Protein AF-A0A9D7HD18-F1 (afdb_monomer_lite)

Sequence (117 aa):
MRRRDPARAAVVLQGEADALTALQQNGYADAAALDRRVVVDHASAQVATEYRFSVGELARLGSARAEPGGVLRQGFVGDLQNWDNGRRVFAASARAPAPRPGIDRRRIACFNKPCAA

pLDDT: mean 73.99, std 19.49, range [31.58, 93.38]

Foldseek 3Di:
DDPPDPPDPVVVVVVQVVVQLVLCLQQLVVKDWDDKDWDQDPVVRDIDIDTDIDSPDRDWDAQDDDPPPPPDDSVVSRQPDQDDGRDRGPRVPPDRDDRDPPPPPVVVPPPDDDDDD

Radius of gyration: 23.57 Å; chains: 1; bounding box: 50×33×76 Å

Structure (mmCIF, N/CA/C/O backbone):
data_AF-A0A9D7HD18-F1
#
_entry.id   AF-A0A9D7HD18-F1
#
loop_
_atom_site.group_PDB
_atom_site.id
_atom_site.type_symbol
_atom_site.label_atom_id
_atom_site.label_alt_id
_atom_site.label_comp_id
_atom_site.label_asym_id
_atom_site.label_entity_id
_atom_site.label_seq_id
_atom_site.pdbx_PDB_ins_code
_atom_site.Cartn_x
_atom_site.Cartn_y
_atom_site.Cartn_z
_atom_site.occupancy
_atom_site.B_iso_or_equiv
_atom_site.auth_seq_id
_atom_site.auth_comp_id
_atom_site.auth_asym_id
_atom_site.auth_atom_id
_atom_site.pdbx_PDB_model_num
ATOM 1 N N . MET A 1 1 ? 2.219 6.392 -14.554 1.00 54.03 1 MET A N 1
ATOM 2 C CA . MET A 1 1 ? 3.286 6.163 -15.557 1.00 54.03 1 MET A CA 1
ATOM 3 C C . MET A 1 1 ? 2.652 6.089 -16.936 1.00 54.03 1 MET A C 1
ATOM 5 O O . MET A 1 1 ? 1.722 5.304 -17.092 1.00 54.03 1 MET A O 1
ATOM 9 N N . ARG A 1 2 ? 3.092 6.889 -17.916 1.00 64.44 2 ARG A N 1
ATOM 10 C CA . ARG A 1 2 ? 2.715 6.661 -19.319 1.00 64.44 2 ARG A CA 1
ATOM 11 C C . ARG A 1 2 ? 3.757 5.774 -19.993 1.00 64.44 2 ARG A C 1
ATOM 13 O O . ARG A 1 2 ? 4.936 5.786 -19.651 1.00 64.44 2 ARG A O 1
ATOM 20 N N . ARG A 1 3 ? 3.310 4.984 -20.969 1.00 64.06 3 ARG A N 1
ATOM 21 C CA . ARG A 1 3 ? 4.203 4.176 -21.805 1.00 64.06 3 ARG A CA 1
ATOM 22 C C . ARG A 1 3 ? 5.174 5.123 -22.527 1.00 64.06 3 ARG A C 1
ATOM 24 O O . ARG A 1 3 ? 4.698 6.030 -23.204 1.00 64.06 3 ARG A O 1
ATOM 31 N N . ARG A 1 4 ? 6.487 4.863 -22.419 1.00 69.94 4 ARG A N 1
ATOM 32 C CA . ARG A 1 4 ? 7.621 5.647 -22.975 1.00 69.94 4 ARG A CA 1
ATOM 33 C C . ARG A 1 4 ? 8.128 6.839 -22.150 1.00 69.94 4 ARG A C 1
ATOM 35 O O . ARG A 1 4 ? 9.044 7.514 -22.611 1.00 69.94 4 ARG A O 1
ATOM 42 N N . ASP A 1 5 ? 7.615 7.073 -20.944 1.00 80.50 5 ASP A N 1
ATOM 43 C CA . ASP A 1 5 ? 8.279 8.007 -20.026 1.00 80.50 5 ASP A CA 1
ATOM 44 C C . ASP A 1 5 ? 9.640 7.444 -19.574 1.00 80.50 5 ASP A C 1
ATOM 46 O O . ASP A 1 5 ? 9.782 6.224 -19.426 1.00 80.50 5 ASP A O 1
ATOM 50 N N . PRO A 1 6 ? 10.642 8.302 -19.309 1.00 79.94 6 PRO A N 1
ATOM 51 C CA . PRO A 1 6 ? 11.904 7.854 -18.742 1.00 79.94 6 PRO A CA 1
ATOM 52 C C . PRO A 1 6 ? 11.669 7.138 -17.407 1.00 79.94 6 PRO A C 1
ATOM 54 O O . PRO A 1 6 ? 10.946 7.631 -16.535 1.00 79.94 6 PRO A O 1
ATOM 57 N N . ALA A 1 7 ? 12.324 5.990 -17.238 1.00 79.75 7 ALA A N 1
ATOM 58 C CA . ALA A 1 7 ? 12.236 5.164 -16.040 1.00 79.75 7 ALA A CA 1
ATOM 59 C C . ALA A 1 7 ? 12.994 5.809 -14.867 1.00 79.75 7 ALA A C 1
ATOM 61 O O . ALA A 1 7 ? 14.116 5.440 -14.529 1.00 79.75 7 ALA A O 1
ATOM 62 N N . ARG A 1 8 ? 12.383 6.827 -14.255 1.00 89.69 8 ARG A N 1
ATOM 63 C CA . ARG A 1 8 ? 12.917 7.504 -13.068 1.00 89.69 8 ARG A CA 1
ATOM 64 C C . ARG A 1 8 ? 12.621 6.668 -11.828 1.00 89.69 8 ARG A C 1
ATOM 66 O O . ARG A 1 8 ? 11.466 6.317 -11.591 1.00 89.69 8 ARG A O 1
ATOM 73 N N . ALA A 1 9 ? 13.635 6.446 -10.992 1.00 88.19 9 ALA A N 1
ATOM 74 C CA . ALA A 1 9 ? 13.491 5.694 -9.743 1.00 88.19 9 ALA A CA 1
ATOM 75 C C . ALA A 1 9 ? 12.354 6.232 -8.856 1.00 88.19 9 ALA A C 1
ATOM 77 O O . ALA A 1 9 ? 11.548 5.457 -8.355 1.00 88.19 9 ALA A O 1
ATOM 78 N N . ALA A 1 10 ? 12.222 7.558 -8.749 1.00 90.38 10 ALA A N 1
ATOM 79 C CA . ALA A 1 10 ? 11.155 8.194 -7.974 1.00 90.38 10 ALA A CA 1
ATOM 80 C C . ALA A 1 10 ? 9.745 7.765 -8.419 1.00 90.38 10 ALA A C 1
ATOM 82 O O . ALA A 1 10 ? 8.872 7.557 -7.586 1.00 90.38 10 ALA A O 1
ATOM 83 N N . VAL A 1 11 ? 9.522 7.585 -9.724 1.00 88.94 11 VAL A N 1
ATOM 84 C CA . VAL A 1 11 ? 8.205 7.200 -10.255 1.00 88.94 11 VAL A CA 1
ATOM 85 C C . VAL A 1 11 ? 7.911 5.723 -9.986 1.00 88.94 11 VAL A C 1
ATOM 87 O O . VAL A 1 11 ? 6.762 5.361 -9.752 1.00 88.94 11 VAL A O 1
ATOM 90 N N . VAL A 1 12 ? 8.943 4.876 -9.986 1.00 89.31 12 VAL A N 1
ATOM 91 C CA . VAL A 1 12 ? 8.824 3.457 -9.620 1.00 89.31 12 VAL A CA 1
ATOM 92 C C . VAL A 1 12 ? 8.451 3.311 -8.145 1.00 89.31 12 VAL A C 1
ATOM 94 O O . VAL A 1 12 ? 7.503 2.605 -7.819 1.00 89.31 12 VAL A O 1
ATOM 97 N N . LEU A 1 13 ? 9.151 4.031 -7.265 1.00 91.75 13 LEU A N 1
ATOM 98 C CA . LEU A 1 13 ? 8.872 4.017 -5.827 1.00 91.75 13 LEU A CA 1
ATOM 99 C C . LEU A 1 13 ? 7.484 4.580 -5.509 1.00 91.75 13 LEU A C 1
ATOM 101 O O . LEU A 1 13 ? 6.773 4.021 -4.682 1.00 91.75 13 LEU A O 1
ATOM 105 N N . GLN A 1 14 ? 7.070 5.647 -6.199 1.00 91.56 14 GLN A N 1
ATOM 106 C CA . GLN A 1 14 ? 5.726 6.189 -6.027 1.00 91.56 14 GLN A CA 1
ATOM 107 C C . GLN A 1 14 ? 4.656 5.177 -6.451 1.00 91.56 14 GLN A C 1
ATOM 109 O O . GLN A 1 14 ? 3.698 4.968 -5.720 1.00 91.56 14 GLN A O 1
ATOM 114 N N . GLY A 1 15 ? 4.839 4.500 -7.590 1.00 90.75 15 GLY A N 1
ATOM 115 C CA . GLY A 1 15 ? 3.904 3.469 -8.044 1.00 90.75 15 GLY A CA 1
ATOM 116 C C . GLY A 1 15 ? 3.782 2.291 -7.070 1.00 90.75 15 GLY A C 1
ATOM 117 O O . GLY A 1 15 ? 2.683 1.779 -6.867 1.00 90.75 15 GLY A O 1
ATOM 118 N N . GLU A 1 16 ? 4.889 1.891 -6.439 1.00 93.12 16 GLU A N 1
ATOM 119 C CA . GLU A 1 16 ? 4.901 0.878 -5.376 1.00 93.12 16 GLU A CA 1
ATOM 120 C C . GLU A 1 16 ? 4.120 1.348 -4.139 1.00 93.12 16 GLU A C 1
ATOM 122 O O . GLU A 1 16 ? 3.258 0.622 -3.640 1.00 93.12 16 GLU A O 1
ATOM 127 N N . ALA A 1 17 ? 4.364 2.582 -3.685 1.00 92.94 17 ALA A N 1
ATOM 128 C CA . ALA A 1 17 ? 3.676 3.171 -2.538 1.00 92.94 17 ALA A CA 1
ATOM 129 C C . ALA A 1 17 ? 2.169 3.351 -2.785 1.00 92.94 17 ALA A C 1
ATOM 131 O O . ALA A 1 17 ? 1.362 3.063 -1.900 1.00 92.94 17 ALA A O 1
ATOM 132 N N . ASP A 1 18 ? 1.777 3.775 -3.988 1.00 93.38 18 ASP A N 1
ATOM 133 C CA . ASP A 1 18 ? 0.376 3.956 -4.372 1.00 93.38 18 ASP A CA 1
ATOM 134 C C . ASP A 1 18 ? -0.369 2.610 -4.373 1.00 93.38 18 ASP A C 1
ATOM 136 O O . ASP A 1 18 ? -1.476 2.506 -3.840 1.00 93.38 18 ASP A O 1
ATOM 140 N N . ALA A 1 19 ? 0.251 1.556 -4.918 1.00 91.94 19 ALA A N 1
ATOM 141 C CA . ALA A 1 19 ? -0.317 0.208 -4.927 1.00 91.94 19 ALA A CA 1
ATOM 142 C C . ALA A 1 19 ? -0.442 -0.377 -3.510 1.00 91.94 19 ALA A C 1
ATOM 144 O O . ALA A 1 19 ? -1.488 -0.930 -3.162 1.00 91.94 19 ALA A O 1
ATOM 145 N N . LEU A 1 20 ? 0.583 -0.204 -2.670 1.00 92.38 20 LEU A N 1
ATOM 146 C CA . LEU A 1 20 ? 0.547 -0.619 -1.267 1.00 92.38 20 LEU A CA 1
ATOM 147 C C . LEU A 1 20 ? -0.556 0.112 -0.489 1.00 92.38 20 LEU A C 1
ATOM 149 O O . LEU A 1 20 ? -1.349 -0.511 0.217 1.00 92.38 20 LEU A O 1
ATOM 153 N N . THR A 1 21 ? -0.651 1.428 -0.673 1.00 90.88 21 THR A N 1
ATOM 154 C CA . THR A 1 21 ? -1.691 2.259 -0.057 1.00 90.88 21 THR A CA 1
ATOM 155 C C . THR A 1 21 ? -3.082 1.804 -0.488 1.00 90.88 21 THR A C 1
ATOM 157 O O . THR A 1 21 ? -3.987 1.709 0.341 1.00 90.88 21 THR A O 1
ATOM 160 N N . ALA A 1 22 ? -3.264 1.470 -1.768 1.00 89.88 22 ALA A N 1
ATOM 161 C CA . ALA A 1 22 ? -4.528 0.943 -2.264 1.00 89.88 22 ALA A CA 1
ATOM 162 C C . ALA A 1 22 ? -4.896 -0.388 -1.587 1.00 89.88 22 ALA A C 1
ATOM 164 O O . ALA A 1 22 ? -6.050 -0.569 -1.203 1.00 89.88 22 ALA A O 1
ATOM 165 N N . LEU A 1 23 ? -3.944 -1.305 -1.381 1.00 89.38 23 LEU A N 1
ATOM 166 C CA . LEU A 1 23 ? -4.194 -2.553 -0.646 1.00 89.38 23 LEU A CA 1
ATOM 167 C C . LEU A 1 23 ? -4.638 -2.275 0.797 1.00 89.38 23 LEU A C 1
ATOM 169 O O .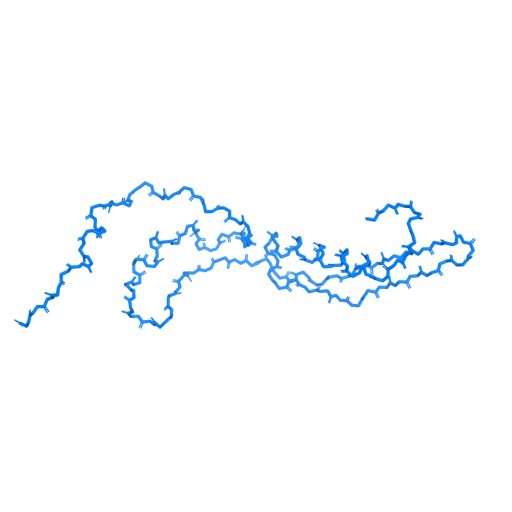 LEU A 1 23 ? -5.665 -2.794 1.241 1.00 89.38 23 LEU A O 1
ATOM 173 N N . GLN A 1 24 ? -3.928 -1.393 1.499 1.00 87.44 24 GLN A N 1
ATOM 174 C CA . GLN A 1 24 ? -4.248 -1.026 2.880 1.00 87.44 24 GLN A CA 1
ATOM 175 C C . GLN A 1 24 ? -5.626 -0.366 3.003 1.00 87.44 24 GLN A C 1
ATOM 177 O O . GLN A 1 24 ? -6.396 -0.692 3.905 1.00 87.44 24 GLN A O 1
ATOM 182 N N . GLN A 1 25 ? -5.987 0.509 2.062 1.00 84.88 25 GLN A N 1
ATOM 183 C CA . GLN A 1 25 ? -7.308 1.143 2.015 1.00 84.88 25 GLN A CA 1
ATOM 184 C C . GLN A 1 25 ? -8.447 0.158 1.717 1.00 84.88 25 GLN A C 1
ATOM 186 O O . GLN A 1 25 ? -9.594 0.442 2.058 1.00 84.88 25 GLN A O 1
ATOM 191 N N . ASN A 1 26 ? -8.148 -0.997 1.119 1.00 83.81 26 ASN A N 1
ATOM 192 C CA . ASN A 1 26 ? -9.118 -2.062 0.865 1.00 83.81 26 ASN A CA 1
ATOM 193 C C . ASN A 1 26 ? -9.214 -3.086 2.014 1.00 83.81 26 ASN A C 1
ATOM 195 O O . ASN A 1 26 ? -9.905 -4.096 1.879 1.00 83.81 26 ASN A O 1
ATOM 199 N N . GLY A 1 27 ? -8.581 -2.822 3.163 1.00 83.50 27 GLY A N 1
ATOM 200 C CA . GLY A 1 27 ? -8.698 -3.648 4.367 1.00 83.50 27 GLY A CA 1
ATOM 201 C C . GLY A 1 27 ? -7.562 -4.641 4.586 1.00 83.50 27 GLY A C 1
ATOM 202 O O . GLY A 1 27 ? -7.634 -5.432 5.524 1.00 83.50 27 GLY A O 1
ATOM 203 N N . TYR A 1 28 ? -6.508 -4.595 3.774 1.00 87.00 28 TYR A N 1
ATOM 204 C CA . TYR A 1 28 ? -5.295 -5.381 3.988 1.00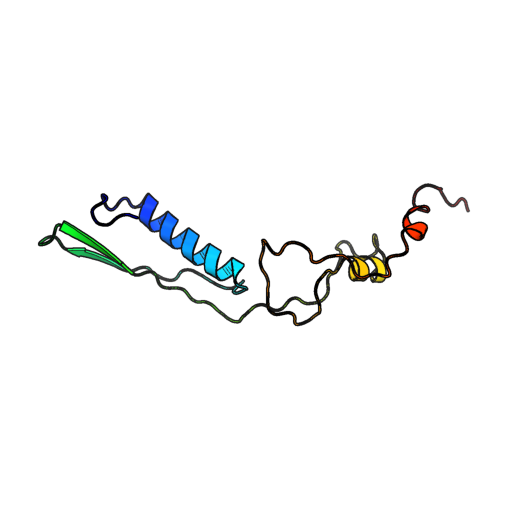 87.00 28 TYR A CA 1
ATOM 205 C C . TYR A 1 28 ? -4.294 -4.576 4.815 1.00 87.00 28 TYR A C 1
ATOM 207 O O . TYR A 1 28 ? -3.324 -4.032 4.292 1.00 87.00 28 TYR A O 1
ATOM 215 N N . ALA A 1 29 ? -4.577 -4.435 6.112 1.00 83.62 29 ALA A N 1
ATOM 216 C CA . ALA A 1 29 ? -3.774 -3.603 7.010 1.00 83.62 29 ALA A CA 1
ATOM 217 C C . ALA A 1 29 ? -2.314 -4.080 7.108 1.00 83.62 29 ALA A C 1
ATOM 219 O O . ALA A 1 29 ? -1.408 -3.255 7.175 1.00 83.62 29 ALA A O 1
ATOM 220 N N . ASP A 1 30 ? -2.103 -5.396 7.030 1.00 84.75 30 ASP A N 1
ATOM 221 C CA . ASP A 1 30 ? -0.782 -6.029 7.089 1.00 84.75 30 ASP A CA 1
ATOM 222 C C . ASP A 1 30 ? -0.128 -6.177 5.707 1.00 84.75 30 ASP A C 1
ATOM 224 O O . ASP A 1 30 ? 0.860 -6.899 5.557 1.00 84.75 30 ASP A O 1
ATOM 228 N N . ALA A 1 31 ? -0.677 -5.523 4.675 1.00 89.25 31 ALA A N 1
ATOM 229 C CA . ALA A 1 31 ? -0.061 -5.540 3.361 1.00 89.25 31 ALA A CA 1
ATOM 230 C C . ALA A 1 31 ? 1.338 -4.911 3.424 1.00 89.25 31 ALA A C 1
ATOM 232 O O . ALA A 1 31 ? 1.513 -3.812 3.960 1.00 89.25 31 ALA A O 1
ATOM 233 N N . ALA A 1 32 ? 2.318 -5.590 2.831 1.00 91.44 32 ALA A N 1
ATOM 234 C CA . ALA A 1 32 ? 3.704 -5.152 2.757 1.00 91.44 32 ALA A CA 1
ATOM 235 C C . ALA A 1 32 ? 4.275 -5.351 1.347 1.00 91.44 32 ALA A C 1
ATOM 237 O O . ALA A 1 32 ? 3.930 -6.297 0.633 1.00 91.44 32 ALA A O 1
ATOM 238 N N . ALA A 1 33 ? 5.171 -4.450 0.945 1.00 92.38 33 ALA A N 1
ATOM 239 C CA . ALA A 1 33 ? 5.941 -4.599 -0.284 1.00 92.38 33 ALA A CA 1
ATOM 240 C C . ALA A 1 33 ? 7.057 -5.636 -0.082 1.00 92.38 33 ALA A C 1
ATOM 242 O O . ALA A 1 33 ? 7.780 -5.599 0.914 1.00 92.38 33 ALA A O 1
ATOM 243 N N . LEU A 1 34 ? 7.178 -6.563 -1.030 1.00 92.69 34 LEU A N 1
ATOM 244 C CA . LEU A 1 34 ? 8.275 -7.524 -1.127 1.00 92.69 34 LEU A CA 1
ATOM 245 C C . LEU A 1 34 ? 9.316 -7.023 -2.135 1.00 92.69 34 LEU A C 1
ATOM 247 O O . LEU A 1 34 ? 9.141 -5.982 -2.767 1.00 92.69 34 LEU A O 1
ATOM 251 N N . ASP A 1 35 ? 10.388 -7.793 -2.324 1.00 91.12 35 ASP A N 1
ATOM 252 C CA . ASP A 1 35 ? 11.417 -7.461 -3.305 1.00 91.12 35 ASP A CA 1
ATOM 253 C C . ASP A 1 35 ? 10.830 -7.314 -4.716 1.00 91.12 35 ASP A C 1
ATOM 255 O O . ASP A 1 35 ? 10.321 -8.260 -5.329 1.00 91.12 35 ASP A O 1
ATOM 259 N N . ARG A 1 36 ? 10.931 -6.090 -5.237 1.00 92.31 36 ARG A N 1
ATOM 260 C CA . ARG A 1 36 ? 10.556 -5.728 -6.605 1.00 92.31 36 ARG A CA 1
ATOM 261 C C . ARG A 1 36 ? 11.623 -6.169 -7.601 1.00 92.31 36 ARG A C 1
ATOM 263 O O . ARG A 1 36 ? 12.823 -6.091 -7.335 1.00 92.31 36 ARG A O 1
ATOM 270 N N . ARG A 1 37 ? 11.190 -6.550 -8.801 1.00 91.88 37 ARG A N 1
ATOM 271 C CA . ARG A 1 37 ? 12.083 -6.908 -9.908 1.00 91.88 37 ARG A CA 1
ATOM 272 C C . ARG A 1 37 ? 11.998 -5.855 -11.004 1.00 91.88 37 ARG A C 1
ATOM 274 O O . ARG A 1 37 ? 10.921 -5.562 -11.512 1.00 91.88 37 ARG A O 1
ATOM 281 N N . VAL A 1 38 ? 13.148 -5.306 -11.385 1.00 90.50 38 VAL A N 1
ATOM 282 C CA . VAL A 1 38 ? 13.264 -4.321 -12.466 1.00 90.50 38 VAL A CA 1
ATOM 283 C C . VAL A 1 38 ? 14.104 -4.929 -13.578 1.00 90.50 38 VAL A C 1
ATOM 285 O O . VAL A 1 38 ? 15.239 -5.336 -13.343 1.00 90.50 38 VAL A O 1
ATOM 288 N N . VAL A 1 39 ? 13.547 -5.006 -14.783 1.00 90.88 39 VAL A N 1
ATOM 289 C CA . VAL A 1 39 ? 14.239 -5.518 -15.970 1.00 90.88 39 VAL A CA 1
ATOM 290 C C . VAL A 1 39 ? 14.402 -4.381 -16.966 1.00 90.88 39 VAL A C 1
ATOM 292 O O . VAL A 1 39 ? 13.419 -3.758 -17.367 1.00 90.88 39 VAL A O 1
ATOM 295 N N . VAL A 1 40 ? 15.647 -4.118 -17.359 1.00 90.69 40 VAL A N 1
ATOM 296 C CA . VAL A 1 40 ? 15.992 -3.144 -18.398 1.00 90.69 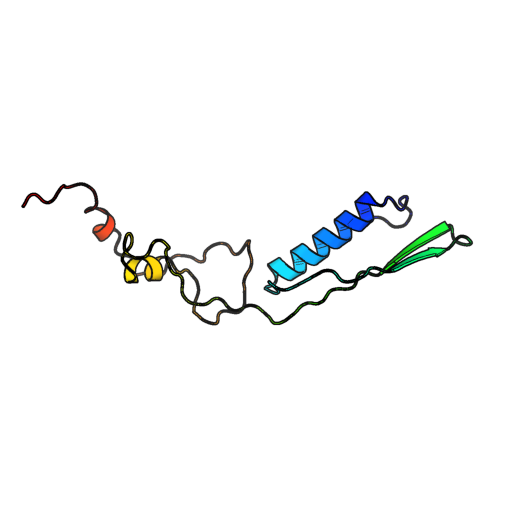40 VAL A CA 1
ATOM 297 C C . VAL A 1 40 ? 16.272 -3.908 -19.685 1.00 90.69 40 VAL A C 1
ATOM 299 O O . VAL A 1 40 ? 17.207 -4.703 -19.749 1.00 90.69 40 VAL A O 1
ATOM 302 N N . ASP A 1 41 ? 15.453 -3.674 -20.704 1.00 90.06 41 ASP A N 1
ATOM 303 C CA . ASP A 1 41 ? 15.688 -4.176 -22.051 1.00 90.06 41 ASP A CA 1
ATOM 304 C C . ASP A 1 41 ? 16.419 -3.107 -22.870 1.00 90.06 41 ASP A C 1
ATOM 306 O O . ASP A 1 41 ? 15.841 -2.098 -23.287 1.00 90.06 41 ASP A O 1
ATOM 310 N N . HIS A 1 42 ? 17.710 -3.342 -23.104 1.00 90.19 42 HIS A N 1
ATOM 311 C CA . HIS A 1 42 ? 18.560 -2.452 -23.889 1.00 90.19 42 HIS A CA 1
ATOM 312 C C . HIS A 1 42 ? 18.275 -2.505 -25.395 1.00 90.19 42 HIS A C 1
ATOM 314 O O . HIS A 1 42 ? 18.606 -1.549 -26.091 1.00 90.19 42 HIS A O 1
ATOM 320 N N . ALA A 1 43 ? 17.649 -3.572 -25.905 1.00 92.06 43 ALA A N 1
ATOM 321 C CA . ALA A 1 43 ? 17.304 -3.680 -27.320 1.00 92.06 43 ALA A CA 1
ATOM 322 C C . ALA A 1 43 ? 16.073 -2.833 -27.665 1.00 92.06 43 ALA A C 1
ATOM 324 O O . ALA A 1 43 ? 16.044 -2.180 -28.707 1.00 92.06 43 ALA A O 1
ATOM 325 N N . SER A 1 44 ? 15.067 -2.807 -26.785 1.00 86.38 44 SER A N 1
ATOM 326 C CA . SER A 1 44 ? 13.849 -2.007 -26.987 1.00 86.38 44 SER A CA 1
ATOM 327 C C . SER A 1 44 ? 13.844 -0.660 -26.256 1.00 86.38 44 SER A C 1
ATOM 329 O O . SER A 1 44 ? 12.892 0.110 -26.418 1.00 86.38 44 SER A O 1
ATOM 331 N N . ALA A 1 45 ? 14.889 -0.364 -25.474 1.00 86.19 45 ALA A N 1
ATOM 332 C CA . ALA A 1 45 ? 14.985 0.798 -24.588 1.00 86.19 45 ALA A CA 1
ATOM 333 C C . ALA A 1 45 ? 13.782 0.917 -23.630 1.00 86.19 45 ALA A C 1
ATOM 335 O O . ALA A 1 45 ? 13.253 2.007 -23.393 1.00 86.19 45 ALA A O 1
ATOM 336 N N . GLN A 1 46 ? 13.324 -0.217 -23.092 1.00 85.50 46 GLN A N 1
ATOM 337 C CA . GLN A 1 46 ? 12.191 -0.287 -22.170 1.00 85.50 46 GLN A CA 1
ATOM 338 C C . GLN A 1 46 ? 12.622 -0.774 -20.793 1.00 85.50 46 GLN A C 1
ATOM 340 O O . GLN A 1 46 ? 13.562 -1.550 -20.641 1.00 85.50 46 GLN A O 1
ATOM 345 N N . VAL A 1 47 ? 11.887 -0.327 -19.779 1.00 87.25 47 VAL A N 1
ATOM 346 C CA . VAL A 1 47 ? 12.011 -0.832 -18.414 1.00 87.25 47 VAL A CA 1
ATOM 347 C C . VAL A 1 47 ? 10.678 -1.439 -18.014 1.00 87.25 47 VAL A C 1
ATOM 349 O O . VAL A 1 47 ? 9.640 -0.783 -18.110 1.00 87.25 47 VAL A O 1
ATOM 352 N N . ALA A 1 48 ? 10.719 -2.691 -17.573 1.00 88.44 48 ALA A N 1
ATOM 353 C CA . ALA A 1 48 ? 9.586 -3.389 -16.992 1.00 88.44 48 ALA A CA 1
ATOM 354 C C . ALA A 1 48 ? 9.809 -3.525 -15.484 1.00 88.44 48 ALA A C 1
ATOM 356 O O . ALA A 1 48 ? 10.845 -4.033 -15.047 1.00 88.44 48 ALA A O 1
ATOM 357 N N . THR A 1 49 ? 8.829 -3.082 -14.701 1.00 89.69 49 THR A N 1
ATOM 358 C CA . THR A 1 49 ? 8.841 -3.218 -13.245 1.00 89.69 49 THR A CA 1
ATOM 359 C C . THR A 1 49 ? 7.756 -4.189 -12.818 1.00 89.69 49 THR A C 1
ATOM 361 O O . THR A 1 49 ? 6.587 -4.015 -13.159 1.00 89.69 49 THR A O 1
ATOM 364 N N . GLU A 1 50 ? 8.150 -5.188 -12.045 1.00 91.88 50 GLU A N 1
ATOM 365 C CA . GLU A 1 50 ? 7.269 -6.147 -11.398 1.00 91.88 50 GLU A CA 1
ATOM 366 C C . GLU A 1 50 ? 7.261 -5.851 -9.893 1.00 91.88 50 GLU A C 1
ATOM 368 O O . GLU A 1 50 ? 8.299 -5.940 -9.229 1.00 91.88 50 GLU A O 1
ATOM 373 N N . TYR A 1 51 ? 6.093 -5.479 -9.366 1.00 92.44 51 TYR A N 1
ATOM 374 C CA . TYR A 1 51 ? 5.878 -5.266 -7.935 1.00 92.44 51 TYR A CA 1
ATOM 375 C C . TYR A 1 51 ? 5.309 -6.531 -7.303 1.00 92.44 51 TYR A C 1
ATOM 377 O O . TYR A 1 51 ? 4.420 -7.171 -7.870 1.00 92.44 51 TYR A O 1
ATOM 385 N N . ARG A 1 52 ? 5.801 -6.879 -6.117 1.00 93.00 52 ARG A N 1
ATOM 386 C CA . ARG A 1 52 ? 5.344 -8.039 -5.351 1.00 93.00 52 ARG A CA 1
ATOM 387 C C . ARG A 1 52 ? 4.887 -7.565 -3.983 1.00 93.00 52 ARG A C 1
ATOM 389 O O . ARG A 1 52 ? 5.574 -6.772 -3.351 1.00 93.00 52 ARG A O 1
ATOM 396 N N . PHE A 1 53 ? 3.746 -8.064 -3.528 1.00 93.25 53 PHE A N 1
ATOM 397 C CA . PHE A 1 53 ? 3.166 -7.682 -2.245 1.00 93.25 53 PHE A CA 1
ATOM 398 C C . PHE A 1 53 ? 2.771 -8.930 -1.465 1.00 93.25 53 PHE A C 1
ATOM 400 O O . PHE A 1 53 ? 2.194 -9.858 -2.037 1.00 93.25 53 PHE A O 1
ATOM 407 N N . SER A 1 54 ? 3.050 -8.946 -0.163 1.00 92.62 54 SER A N 1
ATOM 408 C CA . SER A 1 54 ? 2.334 -9.818 0.761 1.00 92.62 54 SER A CA 1
ATOM 409 C C . SER A 1 54 ? 1.104 -9.054 1.230 1.00 92.62 54 SER A C 1
ATOM 411 O O . SER A 1 54 ? 1.186 -7.884 1.581 1.00 92.62 54 SER A O 1
ATOM 413 N N . VAL A 1 55 ? -0.062 -9.683 1.155 1.00 85.31 55 VAL A N 1
ATOM 414 C CA . VAL A 1 55 ? -1.340 -9.004 1.415 1.00 85.31 55 VAL A CA 1
ATOM 415 C C . VAL A 1 55 ? -1.877 -9.341 2.816 1.00 85.31 55 VAL A C 1
ATOM 417 O O . VAL A 1 55 ? -2.672 -8.591 3.372 1.00 85.31 55 VAL A O 1
ATOM 420 N N . GLY A 1 56 ? -1.397 -10.436 3.415 1.00 84.19 56 GLY A N 1
ATOM 421 C CA . GLY A 1 56 ? -1.852 -10.900 4.724 1.00 84.19 56 GLY A CA 1
ATOM 422 C C . GLY A 1 56 ? -3.331 -11.292 4.730 1.00 84.19 56 GLY A C 1
ATOM 423 O O . GLY A 1 56 ? -3.925 -11.587 3.688 1.00 84.19 56 GLY A O 1
ATOM 424 N N . GLU A 1 57 ? -3.925 -11.313 5.921 1.00 82.25 57 GLU A N 1
ATOM 425 C CA . GLU A 1 57 ? -5.363 -11.512 6.079 1.00 82.25 57 GLU A CA 1
ATOM 426 C C . GLU A 1 57 ? -6.124 -10.186 6.010 1.00 82.25 57 GLU A C 1
ATOM 428 O O . GLU A 1 57 ? -5.605 -9.106 6.291 1.00 82.25 57 GLU A O 1
ATOM 433 N N . LEU A 1 58 ? -7.402 -10.270 5.643 1.00 82.12 58 LEU A N 1
ATOM 434 C CA . LEU A 1 58 ? -8.276 -9.107 5.663 1.00 82.12 58 LEU A CA 1
ATOM 435 C C . LEU A 1 58 ? -8.539 -8.688 7.115 1.00 82.12 58 LEU A C 1
ATOM 437 O O . LEU A 1 58 ? -9.173 -9.428 7.875 1.00 82.12 58 LEU A O 1
ATOM 441 N N . ALA A 1 59 ? -8.118 -7.477 7.470 1.00 81.06 59 ALA A N 1
ATOM 442 C CA . ALA A 1 59 ? -8.306 -6.934 8.803 1.00 81.06 59 ALA A CA 1
ATOM 443 C C . ALA A 1 59 ? -9.797 -6.744 9.107 1.00 81.06 59 ALA A C 1
ATOM 445 O O . ALA A 1 59 ? -10.585 -6.249 8.290 1.00 81.06 59 ALA A O 1
ATOM 446 N N . ARG A 1 60 ? -10.189 -7.134 10.320 1.00 81.31 60 ARG A N 1
ATOM 447 C CA . ARG A 1 60 ? -11.547 -6.950 10.834 1.00 81.31 60 ARG A C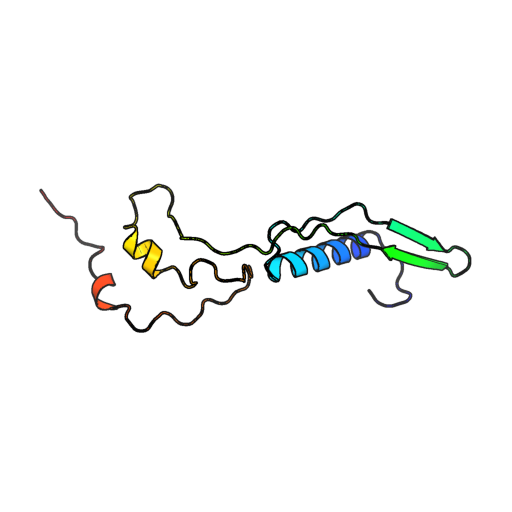A 1
ATOM 448 C C . ARG A 1 60 ? -11.502 -6.024 12.028 1.00 81.31 60 ARG A C 1
ATOM 450 O O . ARG A 1 60 ? -10.676 -6.189 12.921 1.00 81.31 60 ARG A O 1
ATOM 457 N N . LEU A 1 61 ? -12.418 -5.065 12.049 1.00 79.69 61 LEU A N 1
ATOM 458 C CA . LEU A 1 61 ? -12.499 -4.122 13.151 1.00 79.69 61 LEU A CA 1
ATOM 459 C C . LEU A 1 61 ? -13.089 -4.801 14.394 1.00 79.69 61 LEU A C 1
ATOM 461 O O . LEU A 1 61 ? -14.143 -5.441 14.326 1.00 79.69 61 LEU A O 1
ATOM 465 N N . GLY A 1 62 ? -12.387 -4.657 15.518 1.00 81.62 62 GLY A N 1
ATOM 466 C CA . GLY A 1 62 ? -12.840 -5.057 16.848 1.00 81.62 62 GLY A CA 1
ATOM 467 C C . GLY A 1 62 ? -13.459 -3.893 17.623 1.00 81.62 62 GLY A C 1
ATOM 468 O O . GLY A 1 62 ? -13.789 -2.846 17.055 1.00 81.62 62 GLY A O 1
ATOM 469 N N . SER A 1 63 ? -13.597 -4.079 18.934 1.00 81.94 63 SER A N 1
ATOM 470 C CA . SER A 1 63 ? -14.121 -3.061 19.841 1.00 81.94 63 SER A CA 1
ATOM 471 C C . SER A 1 63 ? -13.146 -1.895 20.009 1.00 81.94 63 SER A C 1
ATOM 473 O O . SER A 1 63 ? -11.931 -2.076 20.099 1.00 81.94 63 SER A O 1
ATOM 475 N N . ALA A 1 64 ? -13.687 -0.680 20.086 1.00 82.81 64 ALA A N 1
ATOM 476 C CA . ALA A 1 64 ? -12.899 0.501 20.414 1.00 82.81 64 ALA A CA 1
ATOM 477 C C . ALA A 1 64 ? -12.603 0.555 21.926 1.00 82.81 64 ALA A C 1
ATOM 479 O O . ALA A 1 64 ? -13.487 0.305 22.750 1.00 82.81 64 ALA A O 1
ATOM 480 N N . ARG A 1 65 ? -11.369 0.922 22.298 1.00 83.00 65 ARG A N 1
ATOM 481 C CA . ARG A 1 65 ? -10.980 1.260 23.680 1.00 83.00 65 ARG A CA 1
ATOM 482 C C . ARG A 1 65 ? -10.325 2.636 23.719 1.00 83.00 65 ARG A C 1
ATOM 484 O O . ARG A 1 65 ? -9.644 3.015 22.771 1.00 83.00 65 ARG A O 1
ATOM 491 N N . ALA A 1 66 ? -10.508 3.352 24.823 1.00 83.44 66 ALA A N 1
ATOM 492 C CA . ALA A 1 66 ? -9.782 4.586 25.103 1.00 83.44 66 ALA A CA 1
ATOM 493 C C . ALA A 1 66 ? -8.627 4.300 26.070 1.00 83.44 66 ALA A C 1
ATOM 495 O O . ALA A 1 66 ? -8.811 3.557 27.035 1.00 83.44 66 ALA A O 1
ATOM 496 N N . GLU A 1 67 ? -7.469 4.910 25.814 1.00 82.25 67 GLU A N 1
ATOM 497 C CA . GLU A 1 67 ? -6.308 4.896 26.705 1.00 82.25 67 GLU A CA 1
ATOM 498 C C . GLU A 1 67 ? -5.888 6.348 27.007 1.00 82.25 67 GLU A C 1
ATOM 500 O O . GLU A 1 67 ? -5.801 7.133 26.058 1.00 82.25 67 GLU A O 1
ATOM 505 N N . PRO A 1 68 ? -5.637 6.739 28.273 1.00 79.44 68 PRO A N 1
ATOM 506 C CA . PRO A 1 68 ? -5.725 5.939 29.498 1.00 79.44 68 PRO A CA 1
ATOM 507 C C . PRO A 1 68 ? -7.162 5.520 29.843 1.00 79.44 68 PRO A C 1
ATOM 509 O O . PRO A 1 68 ? -8.109 6.307 29.736 1.00 79.44 68 PRO A O 1
ATOM 512 N N . GLY A 1 69 ? -7.329 4.263 30.256 1.00 74.25 69 GLY A N 1
ATOM 513 C CA . GLY A 1 69 ? -8.625 3.741 30.687 1.00 74.25 69 GLY A CA 1
ATOM 514 C C . GLY A 1 69 ? -9.187 4.519 31.885 1.00 74.25 69 GLY A C 1
ATOM 515 O O . GLY A 1 69 ? -8.481 4.769 32.856 1.00 74.25 69 GLY A O 1
ATOM 516 N N . GLY A 1 70 ? -10.467 4.902 31.832 1.00 73.50 70 GLY A N 1
ATOM 517 C CA . GLY A 1 70 ? -11.187 5.504 32.968 1.00 73.50 70 GLY A CA 1
ATOM 518 C C . GLY A 1 70 ? -11.551 6.985 32.828 1.00 73.50 70 GLY A C 1
ATOM 519 O O . GLY A 1 70 ? -12.450 7.440 33.529 1.00 73.50 70 GLY A O 1
ATOM 520 N N . VAL A 1 71 ? -10.946 7.723 31.889 1.00 80.12 71 VAL A N 1
ATOM 521 C CA . VAL A 1 71 ? -11.358 9.114 31.590 1.00 80.12 71 VAL A CA 1
ATOM 522 C C . VAL A 1 71 ? -12.728 9.144 30.905 1.00 80.12 71 VAL A C 1
ATOM 524 O O . VAL A 1 71 ? -13.573 9.989 31.195 1.00 80.12 71 VAL A O 1
ATOM 527 N N . LEU A 1 72 ? -12.965 8.189 30.003 1.00 80.00 72 LEU A N 1
ATOM 528 C CA . LEU A 1 72 ? -14.229 8.017 29.295 1.00 80.00 72 LEU A CA 1
ATOM 529 C C . LEU A 1 72 ? -14.925 6.747 29.776 1.00 80.00 72 LEU A C 1
ATOM 531 O O . LEU A 1 72 ? -14.295 5.699 29.937 1.00 80.00 72 LEU A O 1
ATOM 535 N N . ARG A 1 73 ? -16.249 6.815 29.957 1.00 79.88 73 ARG A N 1
ATOM 536 C CA . ARG A 1 73 ? -17.046 5.611 30.224 1.00 79.88 73 ARG A CA 1
ATOM 537 C C . ARG A 1 73 ? -16.983 4.691 29.005 1.00 79.88 73 ARG A C 1
ATOM 539 O O . ARG A 1 73 ? -17.208 5.144 27.887 1.00 79.88 73 ARG A O 1
ATOM 546 N N . GLN A 1 74 ? -16.770 3.395 29.218 1.00 79.12 74 GLN A N 1
ATOM 547 C CA . GLN A 1 74 ? -16.660 2.423 28.124 1.00 79.12 74 GLN A CA 1
ATOM 548 C C . GLN A 1 74 ? -17.906 2.391 27.221 1.00 79.12 74 GLN A C 1
ATOM 550 O O . GLN A 1 74 ? -17.774 2.286 26.007 1.00 79.12 74 GLN A O 1
ATOM 555 N N . GLY A 1 75 ? -19.105 2.569 27.792 1.00 80.00 75 GLY A N 1
ATOM 556 C CA . GLY A 1 75 ? -20.342 2.688 27.011 1.00 80.00 75 GLY A CA 1
ATOM 557 C C . GLY A 1 75 ? -20.337 3.885 26.053 1.00 80.00 75 GLY A C 1
ATOM 558 O O . GLY A 1 75 ? -20.732 3.744 24.906 1.00 80.00 75 GLY A O 1
ATOM 559 N N . PHE A 1 76 ? -19.781 5.026 26.478 1.00 82.31 76 PHE A N 1
ATOM 560 C CA . PHE A 1 76 ? -19.643 6.206 25.620 1.00 82.31 76 PHE A CA 1
ATOM 561 C C . PHE A 1 76 ? -18.658 5.966 24.466 1.00 82.31 76 PHE A C 1
ATOM 563 O O . PHE A 1 76 ? -18.913 6.383 23.342 1.00 82.31 76 PHE A O 1
ATOM 570 N N . VAL A 1 77 ? -17.555 5.252 24.716 1.00 83.44 77 VAL A N 1
ATOM 571 C CA . VAL A 1 77 ? -16.610 4.851 23.656 1.00 83.44 77 VAL A CA 1
ATOM 572 C C . VAL A 1 77 ? -17.278 3.899 22.654 1.00 83.44 77 VAL A C 1
ATOM 574 O O . VAL A 1 77 ? -17.053 4.023 21.453 1.00 83.44 77 VAL A O 1
ATOM 577 N N . GLY A 1 78 ? -18.139 2.995 23.132 1.00 81.69 78 GLY A N 1
ATOM 578 C CA . GLY A 1 78 ? -18.947 2.118 22.283 1.00 81.69 78 GLY A CA 1
ATOM 579 C C . GLY A 1 78 ? -19.969 2.872 21.425 1.00 81.69 78 GLY A C 1
ATOM 580 O O . GLY A 1 78 ? -20.124 2.549 20.253 1.00 81.69 78 GLY A O 1
ATOM 581 N N . ASP A 1 79 ? -20.606 3.918 21.957 1.00 82.69 79 ASP A N 1
ATOM 582 C CA . ASP A 1 79 ? -21.565 4.742 21.202 1.00 82.69 79 ASP A CA 1
ATOM 583 C C . ASP A 1 79 ? -20.904 5.531 20.056 1.00 82.69 79 ASP A C 1
ATOM 585 O O . ASP A 1 79 ? -21.549 5.844 19.053 1.00 82.69 79 ASP A O 1
ATOM 589 N N . LEU A 1 80 ? -19.608 5.840 20.180 1.00 82.62 80 LEU A N 1
ATOM 590 C CA . LEU A 1 80 ? -18.811 6.460 19.116 1.00 82.62 80 LEU A CA 1
ATOM 591 C C . LEU A 1 80 ? -18.397 5.461 18.025 1.00 82.62 80 LEU A C 1
ATOM 593 O O . LEU A 1 80 ? -18.008 5.873 16.928 1.00 82.62 80 LEU A O 1
ATOM 597 N N . GLN A 1 81 ? -18.464 4.158 18.309 1.00 82.38 81 GLN A N 1
ATOM 598 C CA . GLN A 1 81 ? -18.087 3.114 17.370 1.00 82.38 81 GLN A CA 1
ATOM 599 C C . GLN A 1 81 ? -19.097 3.061 16.222 1.00 82.38 81 GLN A C 1
ATOM 601 O O . GLN A 1 81 ? -20.233 2.609 16.357 1.00 82.38 81 GLN A O 1
ATOM 606 N N . ASN A 1 82 ? -18.654 3.501 15.051 1.00 77.31 82 ASN A N 1
ATOM 607 C CA . ASN A 1 82 ? -19.500 3.593 13.868 1.00 77.31 82 ASN A CA 1
ATOM 608 C C . ASN A 1 82 ? -19.389 2.371 12.939 1.00 77.31 82 ASN A C 1
ATOM 610 O O . ASN A 1 82 ? -19.674 2.422 11.743 1.00 77.31 82 ASN A O 1
ATOM 614 N N . TRP A 1 83 ? -18.907 1.259 13.479 1.00 77.81 83 TRP A N 1
ATOM 615 C CA . TRP A 1 83 ? -18.771 -0.010 12.782 1.00 77.81 83 TRP A CA 1
ATOM 616 C C . TRP A 1 83 ? -19.215 -1.143 13.696 1.00 77.81 83 TRP A C 1
ATOM 618 O O . TRP A 1 83 ? -19.137 -1.047 14.918 1.00 77.81 83 TRP A O 1
ATOM 628 N N . ASP A 1 84 ? -19.655 -2.235 13.086 1.00 78.38 84 ASP A N 1
ATOM 629 C CA . ASP A 1 84 ? -19.926 -3.471 13.805 1.00 78.38 84 ASP A CA 1
ATOM 630 C C . ASP A 1 84 ? -18.640 -4.272 13.987 1.00 78.38 84 ASP A C 1
ATOM 632 O O . ASP A 1 84 ? -17.761 -4.279 13.117 1.00 78.38 84 ASP A O 1
ATOM 636 N N . ASN A 1 85 ? -18.537 -4.975 15.112 1.00 78.56 85 ASN A N 1
ATOM 637 C CA . ASN A 1 85 ? -17.435 -5.901 15.339 1.00 78.56 85 ASN A CA 1
ATOM 638 C C . ASN A 1 85 ? -17.445 -6.990 14.260 1.00 78.56 85 ASN A C 1
ATOM 640 O O . ASN A 1 85 ? -18.489 -7.548 13.923 1.00 78.56 85 ASN A O 1
ATOM 644 N N . GLY A 1 86 ? -16.274 -7.286 13.702 1.00 68.12 86 GLY A N 1
ATOM 645 C CA . GLY A 1 86 ? -16.141 -8.246 12.608 1.00 68.12 86 GLY A CA 1
ATOM 646 C C . GLY A 1 86 ? -16.487 -7.684 11.225 1.00 68.12 86 GLY A C 1
ATOM 647 O O . GLY A 1 86 ? -16.394 -8.426 10.241 1.00 68.12 86 GLY A O 1
ATOM 648 N N . ARG A 1 87 ? -16.839 -6.392 11.109 1.00 67.88 87 ARG A N 1
ATOM 649 C CA . ARG A 1 87 ? -17.048 -5.739 9.812 1.00 67.88 87 ARG A CA 1
ATOM 650 C C . ARG A 1 87 ? -15.756 -5.764 8.992 1.00 67.88 87 ARG A C 1
ATOM 652 O O . ARG A 1 87 ? -14.675 -5.414 9.466 1.00 67.88 87 ARG A O 1
ATOM 659 N N . ARG A 1 88 ? -15.903 -6.194 7.738 1.00 61.47 88 ARG A N 1
ATOM 660 C CA . ARG A 1 88 ? -14.834 -6.350 6.747 1.00 61.47 88 ARG A CA 1
ATOM 661 C C . ARG A 1 88 ? -14.604 -5.041 6.007 1.00 61.47 88 ARG A C 1
ATOM 663 O O . ARG A 1 88 ? -15.088 -4.904 4.896 1.00 61.47 88 ARG A O 1
ATOM 670 N N . VAL A 1 89 ? -13.971 -4.069 6.649 1.00 57.06 89 VAL A N 1
ATOM 671 C CA . VAL A 1 89 ? -13.299 -2.941 5.981 1.00 57.06 89 VAL A CA 1
ATOM 672 C C . VAL A 1 89 ? -12.611 -2.098 7.048 1.00 57.06 89 VAL A C 1
ATOM 674 O O . VAL A 1 89 ? -13.267 -1.351 7.771 1.00 57.06 89 VAL A O 1
ATOM 677 N N . PHE A 1 90 ? -11.285 -2.178 7.107 1.00 54.75 90 PHE A N 1
ATOM 678 C CA . PHE A 1 90 ? -10.481 -1.023 7.480 1.00 54.75 90 PHE A CA 1
ATOM 679 C C . PHE A 1 90 ? -10.241 -0.243 6.185 1.00 54.75 90 PHE A C 1
ATOM 681 O O . PHE A 1 90 ? -9.336 -0.571 5.430 1.00 54.75 90 PHE A O 1
ATOM 688 N N . ALA A 1 91 ? -11.083 0.740 5.874 1.00 53.78 91 ALA A N 1
ATOM 689 C CA . ALA A 1 91 ? -10.653 1.785 4.956 1.00 53.78 91 ALA A CA 1
ATOM 690 C C . ALA A 1 91 ? -10.230 2.956 5.835 1.00 53.78 91 ALA A C 1
ATOM 692 O O . ALA A 1 91 ? -11.055 3.506 6.561 1.00 53.78 91 ALA A O 1
ATOM 693 N N . ALA A 1 92 ? -8.955 3.342 5.790 1.00 50.28 92 ALA A N 1
ATOM 694 C CA . ALA A 1 92 ? -8.477 4.542 6.484 1.00 50.28 92 ALA A CA 1
ATOM 695 C C . ALA A 1 92 ? -9.265 5.805 6.058 1.00 50.28 92 ALA A C 1
ATOM 697 O O . ALA A 1 92 ? -9.344 6.780 6.798 1.00 50.28 92 ALA A O 1
ATOM 698 N N . SER A 1 93 ? -9.895 5.757 4.878 1.00 47.25 93 SER A N 1
ATOM 699 C CA . SER A 1 93 ? -10.804 6.761 4.320 1.00 47.25 93 SER A CA 1
ATOM 700 C C . SER A 1 93 ? -12.295 6.429 4.487 1.00 47.25 93 SER A C 1
ATOM 702 O O . SER A 1 93 ? -13.129 7.132 3.911 1.00 47.25 93 SER A O 1
ATOM 704 N N . ALA A 1 94 ? -12.663 5.382 5.243 1.00 45.66 94 ALA A N 1
ATOM 705 C CA . ALA A 1 94 ? -14.057 5.041 5.515 1.00 45.66 94 ALA A CA 1
ATOM 706 C C . ALA A 1 94 ? -14.740 6.241 6.165 1.00 45.66 94 ALA A C 1
ATOM 708 O O . ALA A 1 94 ? -14.592 6.514 7.357 1.00 45.66 94 ALA A O 1
ATOM 709 N N . ARG A 1 95 ? -15.517 6.965 5.363 1.00 43.31 95 ARG A N 1
ATOM 710 C CA . ARG A 1 95 ? -16.404 7.999 5.861 1.00 43.31 95 ARG A CA 1
ATOM 711 C C . ARG A 1 95 ? -17.345 7.338 6.856 1.00 43.31 95 ARG A C 1
ATOM 713 O O . ARG A 1 95 ? -18.043 6.389 6.503 1.00 43.31 95 ARG A O 1
ATOM 720 N N . ALA A 1 96 ? -17.319 7.839 8.087 1.00 44.09 96 ALA A N 1
ATOM 721 C CA . ALA A 1 96 ? -18.247 7.482 9.145 1.00 44.09 96 ALA A CA 1
ATOM 722 C C . ALA A 1 96 ? -19.666 7.302 8.556 1.00 44.09 96 ALA A C 1
ATOM 724 O O . ALA A 1 96 ? -20.193 8.275 8.002 1.00 44.09 96 ALA A O 1
ATOM 725 N N . PRO A 1 97 ? -20.289 6.103 8.617 1.00 46.69 97 PRO A N 1
ATOM 726 C CA . PRO A 1 97 ? -21.711 5.992 8.310 1.00 46.69 97 PRO A CA 1
ATOM 727 C C . PRO A 1 97 ? -22.541 6.925 9.209 1.00 46.69 97 PRO A C 1
ATOM 729 O O . PRO A 1 97 ? -22.066 7.444 10.218 1.00 46.69 97 PRO A O 1
ATOM 732 N N . ALA A 1 98 ? -23.779 7.224 8.822 1.00 45.09 98 ALA A N 1
ATOM 733 C CA . ALA A 1 98 ? -24.630 8.081 9.642 1.00 45.09 98 ALA A CA 1
ATOM 734 C C . ALA A 1 98 ? -24.770 7.491 11.064 1.00 45.09 98 ALA A C 1
ATOM 736 O O . ALA A 1 98 ? -24.891 6.268 11.192 1.00 45.09 98 ALA A O 1
ATOM 737 N N . PRO A 1 99 ? -24.750 8.323 12.124 1.00 47.38 99 PRO A N 1
ATOM 738 C CA . PRO A 1 99 ? -24.926 7.837 13.486 1.00 47.38 99 PRO A CA 1
ATOM 739 C C . PRO A 1 99 ? -26.248 7.075 13.606 1.00 47.38 99 PRO A C 1
ATOM 741 O O . PRO A 1 99 ? -27.254 7.462 13.003 1.00 47.38 99 PRO A O 1
ATOM 744 N N . ARG A 1 100 ? -26.251 5.999 14.399 1.00 48.41 100 ARG A N 1
ATOM 745 C CA . ARG A 1 100 ? -27.464 5.221 14.672 1.00 48.41 100 ARG A CA 1
ATOM 746 C C . ARG A 1 100 ? -28.573 6.142 15.214 1.00 48.41 100 ARG A C 1
ATOM 7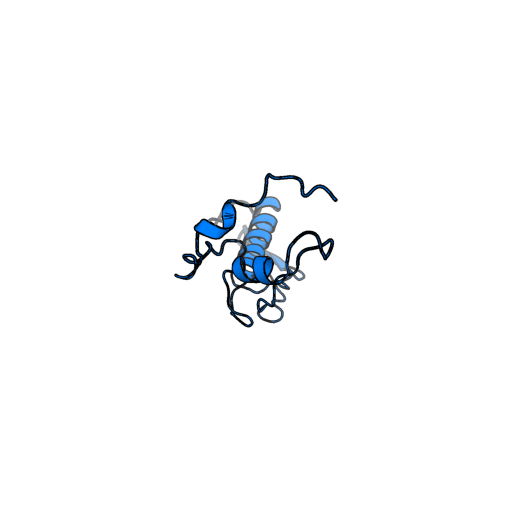48 O O . ARG A 1 100 ? -28.296 6.956 16.102 1.00 48.41 100 ARG A O 1
ATOM 755 N N . PRO A 1 101 ? -29.823 6.031 14.726 1.00 37.53 101 PRO A N 1
ATOM 756 C CA . PRO A 1 101 ? -30.941 6.748 15.325 1.00 37.53 101 PRO A CA 1
ATOM 757 C C . PRO A 1 101 ? -31.153 6.210 16.746 1.00 37.53 101 PRO A C 1
ATOM 759 O O . PRO A 1 101 ? -31.468 5.038 16.930 1.00 37.53 101 PRO A O 1
ATOM 762 N N . GLY A 1 102 ? -30.906 7.055 17.750 1.00 45.62 102 GLY A N 1
ATOM 763 C CA . GLY A 1 102 ? -30.957 6.674 19.167 1.00 45.62 102 GLY A CA 1
ATOM 764 C C . GLY A 1 102 ? -29.988 7.433 20.080 1.00 45.62 102 GLY A C 1
ATOM 765 O O . GLY A 1 102 ? -30.128 7.357 21.297 1.00 45.62 102 GLY A O 1
ATOM 766 N N . ILE A 1 103 ? -29.041 8.205 19.528 1.00 49.97 103 ILE A N 1
ATOM 767 C CA . ILE A 1 103 ? -28.194 9.103 20.327 1.00 49.97 103 ILE A CA 1
ATOM 768 C C . ILE A 1 103 ? -29.061 10.255 20.851 1.00 49.97 103 ILE A C 1
ATOM 770 O O . ILE A 1 103 ? -29.314 11.238 20.149 1.00 49.97 103 ILE A O 1
ATOM 774 N N . ASP A 1 104 ? -29.533 10.129 22.089 1.00 42.16 104 ASP A N 1
ATOM 775 C CA . ASP A 1 104 ? -30.217 11.206 22.795 1.00 42.16 104 ASP A CA 1
ATOM 776 C C . ASP A 1 104 ? -29.236 12.364 23.040 1.00 42.16 104 ASP A C 1
ATOM 778 O O . ASP A 1 104 ? -28.420 12.362 23.968 1.00 42.16 104 ASP A O 1
ATOM 782 N N . ARG A 1 105 ? -29.324 13.385 22.181 1.00 46.50 105 ARG A N 1
ATOM 783 C CA . ARG A 1 105 ? -28.526 14.618 22.256 1.00 46.50 105 ARG A CA 1
ATOM 784 C C . ARG A 1 105 ? -28.712 15.378 23.578 1.00 46.50 105 ARG A C 1
ATOM 786 O O . ARG A 1 105 ? -27.929 16.284 23.851 1.00 46.50 105 ARG A O 1
ATOM 793 N N . ARG A 1 106 ? -29.694 15.024 24.421 1.00 40.91 106 ARG A N 1
ATOM 794 C CA . ARG A 1 106 ? -29.928 15.677 25.721 1.00 40.91 106 ARG A CA 1
ATOM 795 C C . ARG A 1 106 ? -28.954 15.249 26.823 1.00 40.91 106 ARG A C 1
ATOM 797 O O . ARG A 1 106 ? -28.850 15.957 27.819 1.00 40.91 106 ARG A O 1
ATOM 804 N N . ARG A 1 107 ? -28.187 14.162 26.657 1.00 38.66 107 ARG A N 1
ATOM 805 C CA . ARG A 1 107 ? -27.164 13.742 27.645 1.00 38.66 107 ARG A CA 1
ATOM 806 C C . ARG A 1 107 ? -25.814 14.458 27.528 1.00 38.66 107 ARG A C 1
ATOM 808 O O . ARG A 1 107 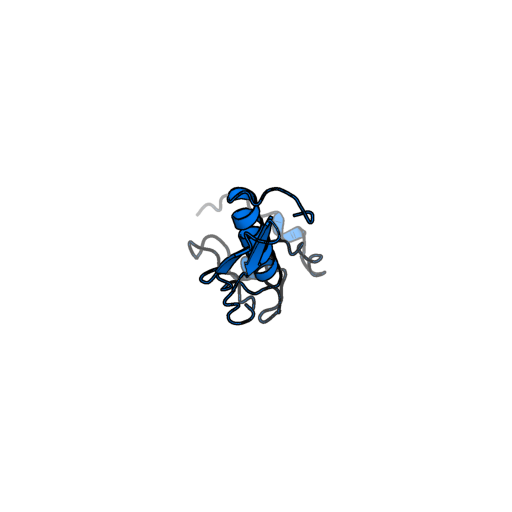? -24.967 14.283 28.397 1.00 38.66 107 ARG A O 1
ATOM 815 N N . ILE A 1 108 ? -25.622 15.289 26.503 1.00 42.41 108 ILE A N 1
ATOM 816 C CA . ILE A 1 108 ? -24.371 16.037 26.274 1.00 42.41 108 ILE A CA 1
ATOM 817 C C . ILE A 1 108 ? -24.235 17.238 27.243 1.00 42.41 108 ILE A C 1
ATOM 819 O O . ILE A 1 108 ? -23.143 17.759 27.440 1.00 42.41 108 ILE A O 1
ATOM 823 N N . ALA A 1 109 ? -25.315 17.658 27.915 1.00 33.72 109 ALA A N 1
ATOM 824 C CA . ALA A 1 109 ? -25.356 18.916 28.669 1.00 33.72 109 ALA A CA 1
ATOM 825 C C . ALA A 1 109 ? -24.791 18.882 30.109 1.00 33.72 109 ALA A C 1
ATOM 827 O O . ALA A 1 109 ? -24.794 19.912 30.778 1.00 33.72 109 ALA A O 1
ATOM 828 N N . CYS A 1 110 ? -24.281 17.756 30.614 1.00 33.47 110 CYS A N 1
ATOM 829 C CA . CYS A 1 110 ? -23.801 17.661 32.002 1.00 33.47 110 CYS A CA 1
ATOM 830 C C . CYS A 1 110 ? -22.286 17.427 32.088 1.00 33.47 110 CYS A C 1
ATOM 832 O O . CYS A 1 110 ? -21.853 16.481 32.736 1.00 33.47 110 CYS A O 1
ATOM 834 N N . PHE A 1 111 ? -21.470 18.254 31.426 1.00 43.62 111 PHE A N 1
ATOM 835 C CA . PHE A 1 111 ? -20.003 18.195 31.571 1.00 43.62 111 PHE A CA 1
ATOM 836 C C . PHE A 1 111 ? -19.389 19.435 32.242 1.00 43.62 111 PHE A C 1
ATOM 838 O O . PHE A 1 111 ? -18.182 19.483 32.433 1.00 43.62 111 PHE A O 1
ATOM 845 N N . ASN A 1 112 ? -20.184 20.434 32.651 1.00 33.91 112 ASN A N 1
ATOM 846 C CA . ASN A 1 112 ? -19.629 21.640 33.279 1.00 33.91 112 ASN A CA 1
ATOM 847 C C . ASN A 1 112 ? -20.357 22.084 34.558 1.00 33.91 112 ASN A C 1
ATOM 849 O O . ASN A 1 112 ? -20.828 23.215 34.659 1.00 33.91 112 ASN A O 1
ATOM 853 N N . LYS A 1 113 ? -20.449 21.198 35.555 1.00 32.81 113 LYS A N 1
ATOM 854 C CA . LYS A 1 113 ? -20.593 21.626 36.955 1.00 32.81 113 LYS A CA 1
ATOM 855 C C . LYS A 1 113 ? -19.654 20.821 37.858 1.00 32.81 113 LYS A C 1
ATOM 857 O O . LYS A 1 113 ? -19.626 19.599 37.728 1.00 32.81 113 LYS A O 1
ATOM 862 N N . PRO A 1 114 ? -18.917 21.473 38.775 1.00 38.44 114 PRO A N 1
ATOM 863 C CA . PRO A 1 114 ? -18.132 20.777 39.782 1.00 38.44 114 PRO A CA 1
ATOM 864 C C . PRO A 1 114 ? -19.084 20.203 40.838 1.00 38.44 114 PRO A C 1
ATOM 866 O O . PRO A 1 114 ? -19.883 20.935 41.425 1.00 38.44 114 PRO A O 1
ATOM 869 N N . CYS A 1 115 ? -19.028 18.894 41.069 1.00 31.58 115 CYS A N 1
ATOM 870 C CA . CYS A 1 115 ? -19.643 18.294 42.249 1.00 31.58 115 CYS A CA 1
ATOM 871 C C . CYS A 1 115 ? -18.750 18.610 43.458 1.00 31.58 115 CYS A C 1
ATOM 873 O O . CYS A 1 115 ? -17.626 18.119 43.536 1.00 31.58 115 CYS A O 1
ATOM 875 N N . ALA A 1 116 ? -19.237 19.475 44.350 1.00 32.16 116 ALA A N 1
ATOM 876 C CA . ALA A 1 116 ? -18.699 19.648 45.696 1.00 32.16 116 ALA A CA 1
ATOM 877 C C . ALA A 1 116 ? -19.142 18.477 46.597 1.00 32.16 116 ALA A C 1
ATOM 879 O O . ALA A 1 116 ? -20.152 17.835 46.303 1.00 32.16 116 ALA A O 1
ATOM 880 N N . ALA A 1 117 ? -18.322 18.226 47.623 1.00 33.28 117 ALA A N 1
ATOM 881 C CA . ALA A 1 117 ? -18.350 17.117 48.580 1.00 33.28 117 ALA A CA 1
ATOM 882 C C . ALA A 1 117 ? -19.676 16.918 49.329 1.00 33.28 117 ALA A C 1
ATOM 884 O O . ALA A 1 117 ? -20.378 17.926 49.573 1.00 33.28 117 ALA A O 1
#

Secondary structure (DSSP, 8-state):
--TTS---HHHHHHHHHHHHHHHHHTT-TT-EE---EEEEETTTTEEEEE--EE--SPP-------SSTTSS-HHHHHHT--S-TT-S---TT---PPPPTT--GGGGG-SS-----